Protein AF-A0A2I9ECV7-F1 (afdb_monomer)

pLDDT: mean 93.88, std 6.86, range [45.59, 98.12]

Structure (mmCIF, N/CA/C/O backbone):
data_AF-A0A2I9ECV7-F1
#
_entry.id   AF-A0A2I9ECV7-F1
#
loop_
_atom_site.group_PDB
_atom_site.id
_atom_site.type_symbol
_atom_site.label_atom_id
_atom_site.label_alt_id
_atom_site.label_comp_id
_atom_site.label_asym_id
_atom_site.label_entity_id
_atom_site.label_seq_id
_atom_site.pdbx_PDB_ins_code
_atom_site.Cartn_x
_atom_site.Cartn_y
_atom_site.Cartn_z
_atom_site.occupancy
_atom_site.B_iso_or_equiv
_atom_site.auth_seq_id
_atom_site.auth_comp_id
_atom_site.auth_asym_id
_atom_site.auth_atom_id
_atom_site.pdbx_PDB_model_num
ATOM 1 N N . MET A 1 1 ? 9.051 6.159 -4.496 1.00 93.31 1 MET A N 1
ATOM 2 C CA . MET A 1 1 ? 10.086 5.605 -3.597 1.00 93.31 1 MET A CA 1
ATOM 3 C C . MET A 1 1 ? 10.416 4.191 -4.029 1.00 93.31 1 MET A C 1
ATOM 5 O O . MET A 1 1 ? 9.573 3.572 -4.672 1.00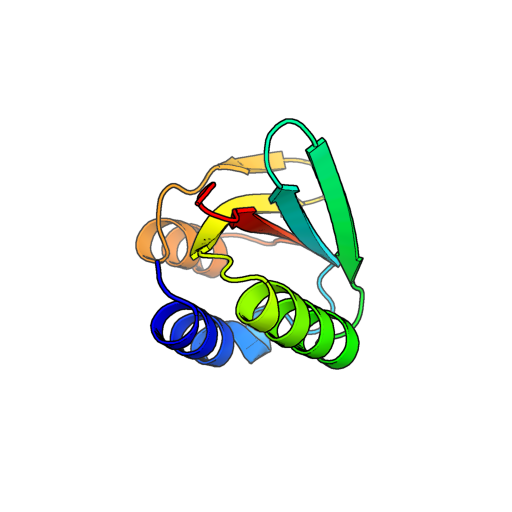 93.31 1 MET A O 1
ATOM 9 N N . ASP A 1 2 ? 11.607 3.700 -3.698 1.00 93.12 2 ASP A N 1
ATOM 10 C CA . ASP A 1 2 ? 11.989 2.315 -3.985 1.00 93.12 2 ASP A CA 1
ATOM 11 C C . ASP A 1 2 ? 11.214 1.300 -3.120 1.00 93.12 2 ASP A C 1
ATOM 13 O O . ASP A 1 2 ? 10.507 1.652 -2.167 1.00 93.12 2 ASP A O 1
ATOM 17 N N . ALA A 1 3 ? 11.334 0.019 -3.475 1.00 91.75 3 ALA A N 1
ATOM 18 C CA . ALA A 1 3 ? 10.637 -1.070 -2.800 1.00 91.75 3 ALA A CA 1
ATOM 19 C C . ALA A 1 3 ? 11.067 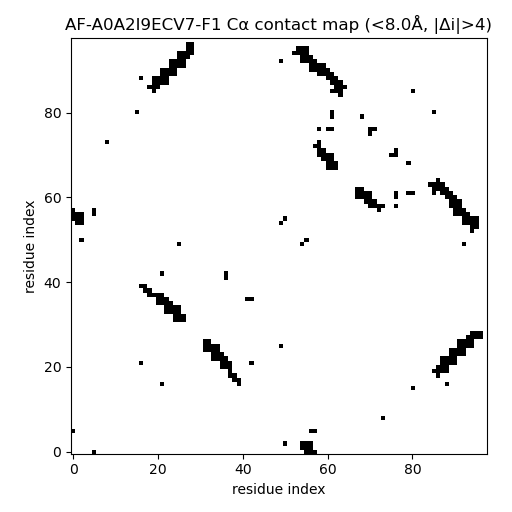-1.246 -1.334 1.00 91.75 3 ALA A C 1
ATOM 21 O O . ALA A 1 3 ? 10.237 -1.552 -0.478 1.00 91.75 3 ALA A O 1
ATOM 22 N N . THR A 1 4 ? 12.351 -1.054 -1.023 1.00 93.81 4 THR A N 1
ATOM 23 C CA . THR A 1 4 ? 12.904 -1.232 0.330 1.00 93.81 4 THR A CA 1
ATOM 24 C C . THR A 1 4 ? 12.341 -0.199 1.301 1.00 93.81 4 THR A C 1
ATOM 26 O O . THR A 1 4 ? 11.871 -0.549 2.389 1.00 93.81 4 THR A O 1
ATOM 29 N N . THR A 1 5 ? 12.320 1.063 0.879 1.00 95.50 5 THR A N 1
ATOM 30 C CA . THR A 1 5 ? 11.740 2.180 1.625 1.00 95.50 5 THR A CA 1
ATOM 31 C C . THR A 1 5 ? 10.251 1.944 1.823 1.00 95.50 5 THR A C 1
ATOM 33 O O . THR A 1 5 ? 9.764 1.971 2.950 1.00 95.50 5 THR A O 1
ATOM 36 N N . PHE A 1 6 ? 9.531 1.601 0.750 1.00 95.19 6 PHE A N 1
ATOM 37 C CA . PHE A 1 6 ?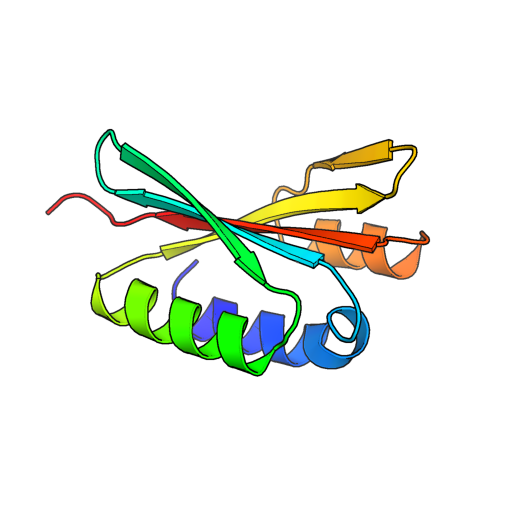 8.097 1.341 0.831 1.00 95.19 6 PHE A CA 1
ATOM 38 C C . PHE A 1 6 ? 7.759 0.209 1.807 1.00 95.19 6 PHE A C 1
ATOM 40 O O . PHE A 1 6 ? 6.911 0.381 2.678 1.00 95.19 6 PHE A O 1
ATOM 47 N N . LYS A 1 7 ? 8.453 -0.934 1.726 1.00 94.50 7 LYS A N 1
ATOM 48 C CA . LYS A 1 7 ? 8.253 -2.066 2.648 1.00 94.50 7 LYS A CA 1
ATOM 49 C C . LYS A 1 7 ? 8.500 -1.677 4.108 1.00 94.50 7 LYS A C 1
ATOM 51 O O . LYS A 1 7 ? 7.788 -2.160 4.988 1.00 94.50 7 LYS A O 1
ATOM 56 N N . THR A 1 8 ? 9.474 -0.804 4.362 1.00 95.88 8 THR A N 1
ATOM 57 C CA . THR A 1 8 ? 9.760 -0.285 5.707 1.00 95.88 8 THR A CA 1
ATOM 58 C C . THR A 1 8 ? 8.602 0.566 6.225 1.00 95.88 8 THR A C 1
ATOM 60 O O . THR A 1 8 ? 8.114 0.318 7.325 1.00 95.88 8 THR A O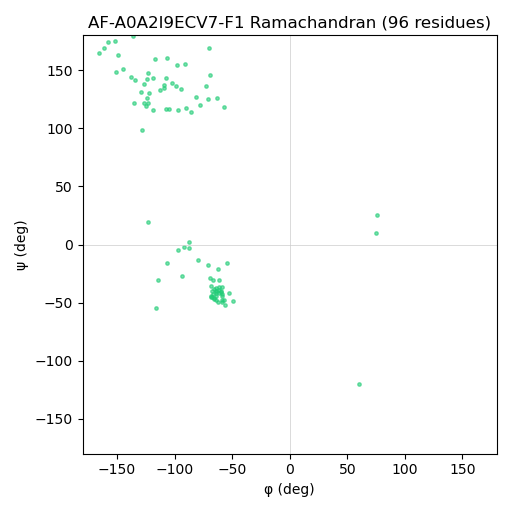 1
ATOM 63 N N . GLU A 1 9 ? 8.084 1.488 5.413 1.00 94.38 9 GLU A N 1
ATOM 64 C CA . GLU A 1 9 ? 6.928 2.309 5.796 1.00 94.38 9 GLU A CA 1
ATOM 65 C C . GLU A 1 9 ? 5.660 1.474 6.001 1.00 94.38 9 GLU A C 1
ATOM 67 O O . GLU A 1 9 ? 4.942 1.641 6.985 1.00 94.38 9 GLU A O 1
ATOM 72 N N . ILE A 1 10 ? 5.407 0.495 5.130 1.00 93.38 10 ILE A N 1
ATOM 73 C CA . ILE A 1 10 ? 4.284 -0.437 5.286 1.00 93.38 10 ILE A CA 1
ATOM 74 C C . ILE A 1 10 ? 4.403 -1.258 6.571 1.00 93.38 10 ILE A C 1
ATOM 76 O O . ILE A 1 10 ? 3.391 -1.522 7.222 1.00 93.38 10 ILE A O 1
ATOM 80 N N . LYS A 1 11 ? 5.618 -1.651 6.970 1.00 94.31 11 LYS A N 1
ATOM 81 C CA . LYS A 1 11 ? 5.840 -2.349 8.241 1.00 94.31 11 LYS A CA 1
ATOM 82 C C . LYS A 1 11 ? 5.422 -1.479 9.429 1.00 94.31 11 LYS A C 1
ATOM 84 O O . LYS A 1 11 ? 4.803 -2.005 10.350 1.00 94.31 11 LYS A O 1
ATOM 89 N N . ASN A 1 12 ? 5.699 -0.176 9.378 1.00 92.88 12 ASN A N 1
ATOM 90 C CA . ASN A 1 12 ? 5.288 0.783 10.408 1.00 92.88 12 ASN A CA 1
ATOM 91 C C . ASN A 1 12 ? 3.767 1.015 10.417 1.00 92.88 12 ASN A C 1
ATOM 93 O O . ASN A 1 12 ? 3.188 1.271 11.466 1.00 92.88 12 ASN A O 1
ATOM 97 N N . LEU A 1 13 ? 3.109 0.873 9.263 1.00 92.56 13 LEU A N 1
ATOM 98 C CA . LEU A 1 13 ? 1.656 0.999 9.114 1.00 92.56 13 LEU A CA 1
ATOM 99 C C . LEU A 1 13 ? 0.879 -0.299 9.366 1.00 92.56 13 LEU A C 1
ATOM 101 O O . LEU A 1 13 ? -0.349 -0.294 9.291 1.00 92.56 13 LEU A O 1
ATOM 105 N N . LYS A 1 14 ? 1.561 -1.418 9.635 1.00 93.81 14 LYS A N 1
ATOM 106 C CA . LYS A 1 14 ? 0.962 -2.760 9.637 1.00 93.81 14 LYS A CA 1
ATOM 107 C C . LYS A 1 14 ? -0.327 -2.836 10.452 1.00 93.81 14 LYS A C 1
ATOM 109 O O . LYS A 1 14 ? -1.316 -3.353 9.942 1.00 93.81 14 LYS A O 1
ATOM 114 N N . ASP A 1 15 ? -0.313 -2.323 11.677 1.00 93.69 15 ASP A N 1
ATOM 115 C CA . ASP A 1 15 ? -1.447 -2.443 12.597 1.00 93.69 15 ASP A CA 1
ATOM 116 C C . ASP A 1 15 ? -2.656 -1.629 12.124 1.00 93.69 15 ASP A C 1
ATOM 118 O O . ASP A 1 15 ? -3.787 -2.097 12.224 1.00 93.69 15 ASP A O 1
ATOM 122 N N . PHE A 1 16 ? -2.426 -0.465 11.508 1.00 93.88 16 PHE A N 1
ATOM 123 C CA . PHE A 1 16 ? -3.487 0.316 10.872 1.00 93.88 16 PHE A CA 1
ATOM 124 C C . PHE A 1 16 ? -4.115 -0.428 9.687 1.00 93.88 16 PHE A C 1
ATOM 126 O O . PHE A 1 16 ? -5.328 -0.375 9.503 1.00 93.88 16 PHE A O 1
ATOM 133 N N . LEU A 1 17 ? -3.297 -1.115 8.883 1.00 94.94 17 LEU A N 1
ATOM 134 C CA . LEU A 1 17 ? -3.738 -1.810 7.671 1.00 94.94 17 LEU A CA 1
ATOM 135 C C . LEU A 1 17 ? -4.569 -3.072 7.961 1.00 94.94 17 LEU A C 1
ATOM 137 O O . LEU A 1 17 ? -5.255 -3.573 7.067 1.00 94.94 17 LEU A O 1
ATOM 141 N N . VAL A 1 18 ? -4.516 -3.613 9.183 1.00 94.75 18 VAL A N 1
ATOM 142 C CA . VAL A 1 18 ? -5.316 -4.784 9.565 1.00 94.75 18 VAL A CA 1
ATOM 143 C C . VAL A 1 18 ? -6.806 -4.445 9.497 1.00 94.75 18 VAL A C 1
ATOM 145 O O . VAL A 1 18 ? -7.283 -3.493 10.108 1.00 94.75 18 VAL A O 1
ATOM 148 N N . GLY A 1 19 ? -7.558 -5.256 8.748 1.00 92.19 19 GLY A N 1
ATOM 149 C CA . GLY A 1 19 ? -9.005 -5.090 8.593 1.00 92.19 19 GLY A CA 1
ATOM 150 C C . GLY A 1 19 ? -9.420 -3.929 7.683 1.00 92.19 19 GLY A C 1
ATOM 151 O O . GLY A 1 19 ? -10.603 -3.602 7.645 1.00 92.19 19 GLY A O 1
ATOM 152 N N . LYS A 1 20 ? -8.479 -3.308 6.959 1.00 95.19 20 LYS A N 1
ATOM 153 C CA . LYS A 1 20 ? -8.761 -2.272 5.955 1.00 95.19 20 LYS A CA 1
ATOM 154 C C . LYS A 1 20 ? -8.792 -2.856 4.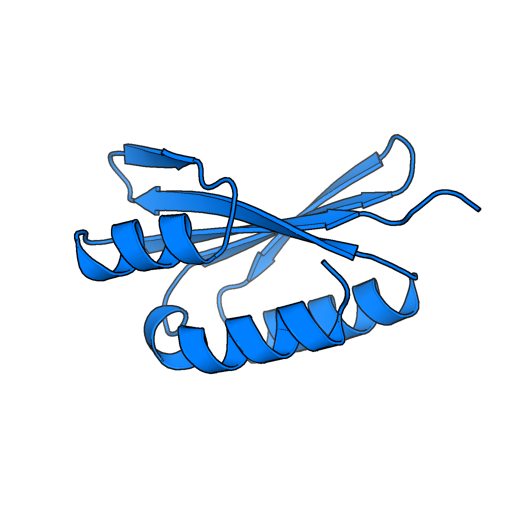551 1.00 95.19 20 LYS A C 1
ATOM 156 O O . LYS A 1 20 ? -8.117 -3.846 4.264 1.00 95.19 20 LYS A O 1
ATOM 161 N N . THR A 1 21 ? -9.517 -2.189 3.663 1.00 97.06 21 THR A N 1
ATOM 162 C CA . THR A 1 21 ? -9.398 -2.423 2.223 1.00 97.06 21 THR A CA 1
ATOM 163 C C . THR A 1 21 ? -8.143 -1.728 1.713 1.00 97.06 21 THR A C 1
ATOM 165 O O . THR A 1 21 ? -7.995 -0.511 1.831 1.00 97.06 21 THR A O 1
ATOM 168 N N . ILE A 1 22 ? -7.224 -2.501 1.147 1.00 98.06 22 ILE A N 1
ATOM 169 C CA . ILE A 1 22 ? -5.971 -1.990 0.598 1.00 98.06 22 ILE A CA 1
ATOM 170 C C . ILE A 1 22 ? -6.061 -2.044 -0.919 1.00 98.06 22 ILE A C 1
ATOM 172 O O . ILE A 1 22 ? -6.113 -3.129 -1.490 1.00 98.06 22 ILE A O 1
ATOM 176 N N . THR A 1 23 ? -6.016 -0.890 -1.570 1.00 98.12 23 THR A N 1
ATOM 177 C CA . THR A 1 23 ? -5.957 -0.798 -3.028 1.00 98.12 23 THR A CA 1
ATOM 178 C C . THR A 1 23 ? -4.535 -0.481 -3.473 1.00 98.12 23 THR A C 1
ATOM 180 O O . THR A 1 23 ? -3.863 0.376 -2.899 1.00 98.12 23 THR A O 1
ATOM 183 N N . VAL A 1 24 ? -4.079 -1.118 -4.548 1.00 98.00 24 VAL A N 1
ATOM 184 C CA . VAL A 1 24 ? -2.867 -0.728 -5.275 1.00 98.00 24 VAL A CA 1
ATOM 185 C C . VAL A 1 24 ? -3.229 -0.473 -6.731 1.00 98.00 24 VAL A C 1
ATOM 187 O O . VAL A 1 24 ? -3.727 -1.365 -7.414 1.00 98.00 24 VAL A O 1
ATOM 190 N N . SER A 1 25 ? -2.966 0.738 -7.222 1.00 97.62 25 SER A N 1
ATOM 191 C CA . SER A 1 25 ? -2.943 0.996 -8.665 1.00 97.62 25 SER A CA 1
ATOM 192 C C . SER A 1 25 ? -1.557 0.668 -9.202 1.00 97.62 25 SER A C 1
ATOM 194 O O . SER A 1 25 ? -0.604 1.363 -8.859 1.00 97.62 25 SER A O 1
ATOM 196 N N . LEU A 1 26 ? -1.447 -0.351 -10.049 1.00 97.19 26 LEU A N 1
ATOM 197 C CA . LEU A 1 26 ? -0.245 -0.631 -10.824 1.00 97.19 26 LEU A CA 1
ATOM 198 C C . LEU A 1 26 ? -0.316 0.107 -12.161 1.00 97.19 26 LEU A C 1
ATOM 200 O O . LEU A 1 26 ? -1.185 -0.177 -12.983 1.00 97.19 26 LEU A O 1
ATOM 204 N N . VAL A 1 27 ? 0.617 1.022 -12.384 1.00 95.56 27 VAL A N 1
ATOM 205 C CA . VAL A 1 27 ? 0.855 1.687 -13.662 1.00 95.56 27 VAL A CA 1
ATOM 206 C C . VAL A 1 27 ? 1.999 0.958 -14.356 1.00 95.56 27 VAL A C 1
ATOM 208 O O . VAL A 1 27 ? 3.120 0.933 -13.851 1.00 95.56 27 VAL A O 1
ATOM 211 N N . ASN A 1 28 ? 1.712 0.348 -15.502 1.00 91.69 28 ASN A N 1
ATOM 212 C CA . ASN A 1 28 ? 2.703 -0.323 -16.334 1.00 91.69 28 AS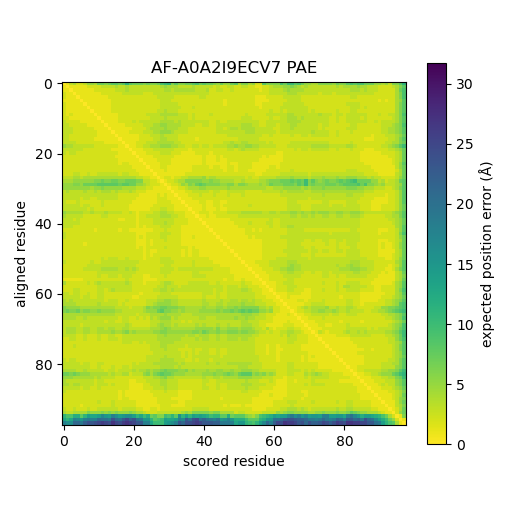N A CA 1
ATOM 213 C C . ASN A 1 28 ? 2.603 0.192 -17.772 1.00 91.69 28 ASN A C 1
ATOM 215 O O . ASN A 1 28 ? 1.722 -0.204 -18.543 1.00 91.69 28 ASN A O 1
ATOM 219 N N . GLY A 1 29 ? 3.480 1.135 -18.113 1.00 87.50 29 GLY A N 1
ATOM 220 C CA . GLY A 1 29 ? 3.368 1.906 -19.345 1.00 87.50 29 GLY A CA 1
ATOM 221 C C . GLY A 1 29 ? 2.058 2.697 -19.388 1.00 87.50 29 GLY A C 1
ATOM 222 O O . GLY A 1 29 ? 1.817 3.537 -18.529 1.00 87.50 29 GLY A O 1
ATOM 223 N N . ASN A 1 30 ? 1.214 2.429 -20.388 1.00 88.25 30 ASN A N 1
ATOM 224 C CA . ASN A 1 30 ? -0.082 3.106 -20.542 1.00 88.25 30 ASN A CA 1
ATOM 225 C C . ASN A 1 30 ? -1.234 2.354 -19.850 1.00 88.25 30 ASN A C 1
ATOM 227 O O . ASN A 1 30 ? -2.372 2.816 -19.880 1.00 88.25 30 ASN A O 1
ATOM 231 N N . ASN A 1 31 ? -0.953 1.196 -19.247 1.00 92.00 31 ASN A N 1
ATOM 232 C CA . ASN A 1 31 ? -1.960 0.381 -18.583 1.00 92.00 31 ASN A CA 1
ATOM 233 C C . ASN A 1 31 ? -2.002 0.712 -17.093 1.00 92.00 31 ASN A C 1
ATOM 235 O O . ASN A 1 31 ? -0.963 0.763 -16.435 1.00 92.00 31 ASN A O 1
ATOM 239 N N . ILE A 1 32 ? -3.211 0.898 -16.563 1.00 95.38 32 ILE A N 1
ATOM 240 C CA . ILE A 1 32 ? -3.451 1.061 -15.130 1.00 95.38 32 ILE A CA 1
ATOM 241 C C . ILE A 1 32 ? -4.361 -0.073 -14.674 1.00 95.38 32 ILE A C 1
ATOM 243 O O . ILE A 1 32 ? -5.522 -0.137 -15.074 1.00 95.38 32 ILE A O 1
ATOM 247 N N . THR A 1 33 ? -3.845 -0.933 -13.804 1.00 97.06 33 THR A N 1
ATOM 248 C CA . THR A 1 33 ? -4.600 -2.041 -13.211 1.00 97.06 33 THR A CA 1
ATOM 249 C C . THR A 1 33 ? -4.775 -1.791 -11.722 1.00 97.06 33 THR A C 1
ATOM 251 O O . THR A 1 33 ? -3.816 -1.452 -11.032 1.00 97.06 33 THR A O 1
ATOM 254 N N . LYS A 1 34 ? -5.996 -1.955 -11.209 1.00 97.75 34 LYS A N 1
ATOM 255 C CA . LYS A 1 34 ? -6.283 -1.847 -9.774 1.00 97.75 34 LYS A CA 1
ATOM 256 C C . LYS A 1 34 ? -6.356 -3.230 -9.144 1.00 97.75 34 LYS A C 1
ATOM 258 O O . LYS A 1 34 ? -6.983 -4.127 -9.702 1.00 97.75 34 LYS A O 1
ATOM 263 N N . TYR A 1 35 ? -5.739 -3.365 -7.979 1.00 97.81 35 TYR A N 1
ATOM 264 C CA . TYR A 1 35 ? -5.779 -4.568 -7.161 1.00 97.81 35 TYR A CA 1
ATOM 265 C C . TYR A 1 35 ? -6.291 -4.214 -5.775 1.00 97.81 35 TYR A C 1
ATOM 267 O O . TYR A 1 35 ? -5.709 -3.349 -5.122 1.00 97.81 35 TYR A O 1
ATOM 275 N N . ASP A 1 36 ? -7.331 -4.909 -5.327 1.00 97.69 36 ASP A N 1
ATOM 276 C CA . ASP A 1 36 ? -7.902 -4.737 -3.997 1.00 97.69 36 ASP A CA 1
ATOM 277 C C . ASP A 1 36 ? -7.585 -5.951 -3.124 1.00 97.69 36 ASP A C 1
ATOM 279 O O . ASP A 1 36 ? -7.708 -7.105 -3.542 1.00 97.69 36 ASP A O 1
ATOM 283 N N . PHE A 1 37 ? -7.170 -5.685 -1.891 1.00 97.50 37 PHE A N 1
ATOM 284 C CA . PHE A 1 37 ? -6.772 -6.698 -0.929 1.00 97.50 37 PHE A CA 1
ATOM 285 C C . PHE A 1 37 ? -7.507 -6.487 0.391 1.00 97.50 37 PHE A C 1
ATOM 287 O O . PHE A 1 37 ? -7.494 -5.399 0.961 1.00 97.50 37 PHE A O 1
ATOM 294 N N . SER A 1 38 ? -8.078 -7.570 0.913 1.00 91.81 38 SER A N 1
ATOM 295 C CA . SER A 1 38 ? -8.646 -7.643 2.265 1.00 91.81 38 SER A CA 1
ATOM 296 C C . SER A 1 38 ? -7.677 -8.250 3.287 1.00 91.81 38 SER A C 1
ATOM 298 O O . SER A 1 38 ? -7.986 -8.332 4.473 1.00 91.81 38 SER A O 1
ATOM 300 N N . THR A 1 39 ? -6.500 -8.714 2.843 1.00 94.31 39 THR A N 1
ATOM 301 C CA . THR A 1 39 ? -5.499 -9.344 3.715 1.00 94.31 39 THR A CA 1
ATOM 302 C C . THR A 1 39 ? -4.094 -8.819 3.448 1.00 94.31 39 THR A C 1
ATOM 304 O O . THR A 1 39 ? -3.671 -8.668 2.298 1.00 94.31 39 THR A O 1
ATOM 307 N N . LEU A 1 40 ? -3.317 -8.656 4.524 1.00 94.69 40 LEU A N 1
ATOM 308 C CA . LEU A 1 40 ? -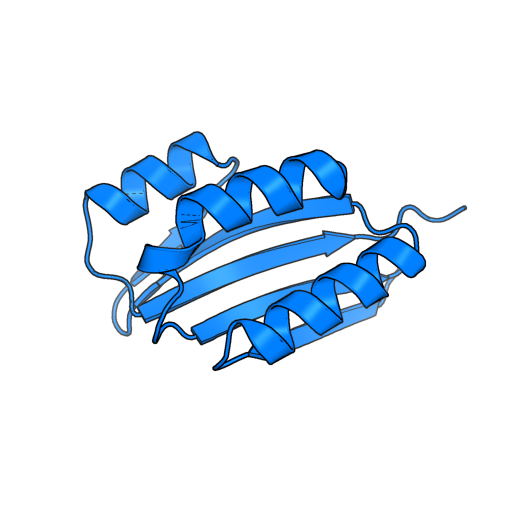1.904 -8.270 4.444 1.00 94.69 40 LEU A CA 1
ATOM 309 C C . LEU A 1 40 ? -1.054 -9.291 3.678 1.00 94.69 40 LEU A C 1
ATOM 311 O O . LEU A 1 40 ? -0.079 -8.920 3.032 1.00 94.69 40 LEU A O 1
ATOM 315 N N . LYS A 1 41 ? -1.424 -10.578 3.720 1.00 94.69 41 LYS A N 1
ATOM 316 C CA . LYS A 1 41 ? -0.717 -11.642 2.992 1.00 94.69 41 LYS A CA 1
ATOM 317 C C . LYS A 1 41 ? -0.874 -11.490 1.478 1.00 94.69 41 LYS A C 1
ATOM 319 O O . LYS A 1 41 ? 0.111 -11.635 0.758 1.00 94.69 41 LYS A O 1
ATOM 324 N N . GLY A 1 42 ? -2.092 -11.217 0.999 1.00 95.56 42 GLY A N 1
ATOM 325 C CA . GLY A 1 42 ? -2.352 -10.967 -0.422 1.00 95.56 42 GLY A CA 1
ATOM 326 C C . GLY A 1 42 ? -1.642 -9.705 -0.901 1.00 95.56 42 GLY A C 1
ATOM 327 O O . GLY A 1 42 ? -0.905 -9.750 -1.884 1.00 95.56 42 GLY A O 1
ATOM 328 N N . PHE A 1 43 ? -1.774 -8.627 -0.127 1.00 96.81 43 PHE A N 1
ATOM 329 C CA . PHE A 1 43 ? -1.088 -7.366 -0.383 1.00 96.81 43 PHE A CA 1
ATOM 330 C C . PHE A 1 43 ? 0.438 -7.539 -0.457 1.00 96.81 43 PHE A C 1
ATOM 332 O O . PHE A 1 43 ? 1.049 -7.181 -1.459 1.00 96.81 43 PHE A O 1
ATOM 339 N N . GLY A 1 44 ? 1.061 -8.171 0.543 1.00 95.81 44 GLY A N 1
ATOM 340 C CA . GLY A 1 44 ? 2.511 -8.382 0.574 1.00 95.81 44 GLY A CA 1
ATOM 341 C C . GLY A 1 44 ? 3.036 -9.199 -0.612 1.00 95.81 44 GLY A C 1
ATOM 342 O O . GLY A 1 44 ? 4.062 -8.847 -1.188 1.00 95.81 44 GLY A O 1
ATOM 343 N N . LYS A 1 45 ? 2.312 -10.247 -1.035 1.00 96.62 45 LYS A N 1
ATOM 344 C CA . LYS A 1 45 ? 2.662 -11.014 -2.245 1.00 96.62 45 LYS A CA 1
ATOM 345 C C . LYS A 1 45 ? 2.637 -10.148 -3.505 1.00 96.62 45 LYS A C 1
ATOM 347 O O . LYS A 1 45 ? 3.526 -10.280 -4.340 1.00 96.62 45 LYS A O 1
ATOM 352 N N . ALA A 1 46 ? 1.643 -9.270 -3.634 1.00 96.38 46 ALA A N 1
ATOM 353 C CA . ALA A 1 46 ? 1.542 -8.369 -4.774 1.00 96.38 46 ALA A CA 1
ATOM 354 C C . ALA A 1 46 ? 2.685 -7.346 -4.793 1.00 96.38 46 ALA A C 1
ATOM 356 O O . ALA A 1 46 ? 3.294 -7.149 -5.836 1.00 96.38 46 ALA A O 1
ATOM 357 N N . ILE A 1 47 ? 3.044 -6.770 -3.640 1.00 96.31 47 ILE A N 1
ATOM 358 C CA . ILE A 1 47 ? 4.183 -5.843 -3.541 1.00 96.31 47 ILE A CA 1
ATOM 359 C C . ILE A 1 47 ? 5.493 -6.503 -3.986 1.00 96.31 47 ILE A C 1
ATOM 361 O O . ILE A 1 47 ? 6.233 -5.895 -4.753 1.00 96.31 47 ILE A O 1
ATOM 365 N N . LEU A 1 48 ? 5.750 -7.754 -3.586 1.00 96.12 48 LEU A N 1
ATOM 366 C CA . LEU A 1 48 ? 6.928 -8.505 -4.046 1.00 96.12 48 LEU A CA 1
ATOM 367 C C . LEU A 1 48 ? 6.902 -8.766 -5.559 1.00 96.12 48 LEU A C 1
ATOM 369 O O . LEU A 1 48 ? 7.931 -8.663 -6.222 1.00 96.12 48 LEU A O 1
ATOM 373 N N . ALA A 1 49 ? 5.731 -9.085 -6.119 1.00 95.81 49 ALA A N 1
ATOM 374 C CA . ALA A 1 49 ? 5.585 -9.265 -7.560 1.00 95.81 49 ALA A CA 1
ATOM 375 C C 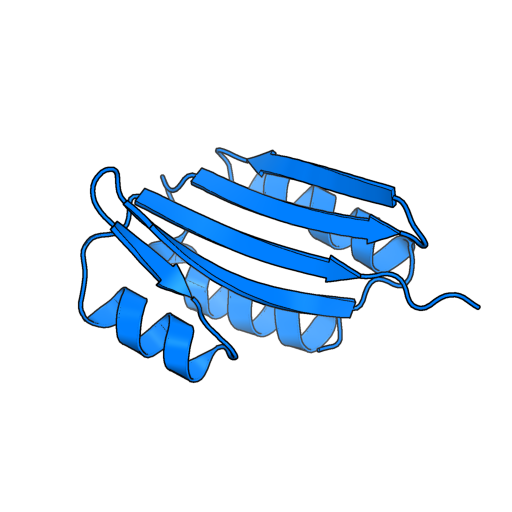. ALA A 1 49 ? 5.849 -7.955 -8.318 1.00 95.81 49 ALA A C 1
ATOM 377 O O . ALA A 1 49 ? 6.589 -7.955 -9.297 1.00 95.81 49 ALA A O 1
ATOM 378 N N . PHE A 1 50 ? 5.303 -6.833 -7.843 1.00 95.56 50 PHE A N 1
ATOM 379 C CA . PHE A 1 50 ? 5.509 -5.518 -8.452 1.00 95.56 50 PHE A CA 1
ATOM 380 C C . PHE A 1 50 ? 6.969 -5.060 -8.341 1.00 95.56 50 PHE A C 1
ATOM 382 O O . PHE A 1 50 ? 7.513 -4.524 -9.301 1.00 95.56 50 PHE A O 1
ATOM 389 N N . GLU A 1 51 ? 7.635 -5.329 -7.216 1.00 94.56 51 GLU A N 1
ATOM 390 C CA . GLU A 1 51 ? 9.080 -5.123 -7.060 1.00 94.56 51 GLU A CA 1
ATOM 391 C C . GLU A 1 51 ? 9.874 -5.930 -8.098 1.00 94.56 51 GLU A C 1
ATOM 393 O O . GLU A 1 51 ? 10.748 -5.375 -8.758 1.00 94.56 51 GLU A O 1
ATOM 398 N N . GLY A 1 52 ? 9.520 -7.202 -8.321 1.00 93.75 52 GLY A N 1
ATOM 399 C CA . GLY A 1 52 ? 10.121 -8.034 -9.370 1.00 93.75 52 GLY A CA 1
ATOM 400 C C . GLY A 1 52 ? 9.900 -7.506 -10.795 1.00 93.75 52 GLY A C 1
ATOM 401 O O . GLY A 1 52 ? 10.677 -7.821 -11.692 1.00 93.75 52 GLY A O 1
ATOM 402 N N . MET A 1 53 ? 8.882 -6.665 -11.002 1.00 92.81 53 MET A N 1
ATOM 403 C CA . MET A 1 53 ? 8.633 -5.948 -12.259 1.00 92.81 53 MET A CA 1
ATOM 404 C C . MET A 1 53 ? 9.383 -4.606 -12.352 1.00 92.81 53 MET A C 1
ATOM 406 O O . MET A 1 53 ? 9.193 -3.872 -13.319 1.00 92.81 53 MET A O 1
ATOM 410 N N . GLY A 1 54 ? 10.197 -4.249 -11.354 1.00 92.00 54 GLY A N 1
ATOM 411 C CA . GLY A 1 54 ? 10.894 -2.962 -11.292 1.00 92.00 54 GLY A CA 1
ATOM 412 C C . GLY A 1 54 ? 9.990 -1.790 -10.901 1.00 92.00 54 GLY A C 1
ATOM 413 O O . GLY A 1 54 ? 10.255 -0.649 -11.285 1.00 92.00 54 GLY A O 1
ATOM 414 N N . ALA A 1 55 ? 8.895 -2.046 -10.177 1.00 94.75 55 ALA A N 1
ATOM 415 C CA . ALA A 1 55 ? 7.998 -0.983 -9.749 1.00 94.75 55 ALA A CA 1
ATOM 416 C C . ALA A 1 55 ? 8.608 -0.127 -8.630 1.00 94.75 55 ALA A C 1
ATOM 418 O O . ALA A 1 55 ? 9.133 -0.628 -7.636 1.00 94.75 55 ALA A O 1
ATOM 419 N N . ASN A 1 56 ? 8.439 1.184 -8.763 1.00 95.19 56 ASN A N 1
ATOM 420 C CA . ASN A 1 56 ? 8.522 2.130 -7.662 1.00 95.19 56 ASN A CA 1
ATOM 421 C C . ASN A 1 56 ? 7.146 2.332 -7.037 1.00 95.19 56 ASN A C 1
ATOM 423 O O . ASN A 1 56 ? 6.120 2.185 -7.696 1.00 95.19 56 ASN A O 1
ATOM 427 N N . PHE A 1 57 ? 7.124 2.731 -5.772 1.00 95.94 57 PHE A N 1
ATOM 428 C CA . PHE A 1 57 ? 5.895 2.833 -4.997 1.00 95.94 57 PHE A CA 1
ATOM 429 C C . PHE A 1 57 ? 5.598 4.261 -4.549 1.00 95.94 57 PHE A C 1
ATOM 431 O O . PHE A 1 57 ? 6.480 5.126 -4.487 1.00 95.94 57 PHE A O 1
ATOM 438 N N . GLY A 1 58 ? 4.335 4.507 -4.224 1.00 94.75 58 GLY A N 1
ATOM 439 C CA . GLY A 1 58 ? 3.851 5.782 -3.719 1.00 94.75 58 GLY A CA 1
ATOM 440 C C . GLY A 1 58 ? 2.545 5.641 -2.948 1.00 94.75 58 GLY A C 1
ATOM 441 O O . GLY A 1 58 ? 1.931 4.574 -2.898 1.00 94.75 58 GLY A O 1
ATOM 442 N N . PHE A 1 59 ? 2.117 6.750 -2.363 1.00 94.56 59 PHE A N 1
ATOM 443 C CA . PHE A 1 59 ? 0.852 6.881 -1.649 1.00 94.56 59 PHE A CA 1
ATOM 444 C C . PHE A 1 59 ? -0.097 7.726 -2.497 1.00 94.56 59 PHE A C 1
ATOM 446 O O . PHE A 1 59 ? 0.362 8.628 -3.196 1.00 94.56 59 PHE A O 1
ATOM 453 N N . ILE A 1 60 ? -1.391 7.403 -2.492 1.00 95.56 60 ILE A N 1
ATOM 454 C CA . ILE A 1 60 ? -2.389 8.150 -3.269 1.00 95.56 60 ILE A CA 1
ATOM 455 C C . ILE A 1 60 ? -3.398 8.813 -2.345 1.00 95.56 60 ILE A C 1
ATOM 457 O O . ILE A 1 60 ? -3.659 10.010 -2.476 1.00 95.56 60 ILE A O 1
ATOM 461 N N . LYS A 1 61 ? -4.037 8.027 -1.474 1.00 96.81 61 LYS A N 1
ATOM 462 C CA . LYS A 1 61 ? -5.118 8.503 -0.607 1.00 96.81 61 LYS A CA 1
ATOM 463 C C . LYS A 1 61 ? -5.438 7.531 0.524 1.00 96.81 61 LYS A C 1
ATOM 465 O O . LYS A 1 61 ? -5.093 6.352 0.465 1.00 96.81 61 LYS A O 1
ATOM 470 N N . VAL A 1 62 ? -6.165 8.039 1.510 1.00 97.44 62 VAL A N 1
ATOM 471 C CA . VAL A 1 62 ? -6.872 7.278 2.544 1.00 97.44 62 VAL A CA 1
ATOM 472 C C . VAL A 1 62 ? -8.356 7.658 2.502 1.00 97.44 62 VAL A C 1
ATOM 474 O O . VAL A 1 62 ? -8.686 8.784 2.120 1.00 97.44 62 VAL A O 1
ATOM 477 N N . GLY A 1 63 ? -9.255 6.731 2.823 1.00 97.06 63 GLY A N 1
ATOM 478 C CA . GLY A 1 63 ? -10.690 6.943 2.651 1.00 97.06 63 GLY A CA 1
ATOM 479 C C . GLY A 1 63 ? -11.564 6.218 3.664 1.00 97.06 63 GLY A C 1
ATOM 480 O O . GLY A 1 63 ? -11.120 5.325 4.393 1.00 97.06 63 GLY A O 1
ATOM 481 N N . ASN A 1 64 ? -12.808 6.683 3.738 1.00 96.06 64 ASN A N 1
ATOM 482 C CA . ASN A 1 64 ? -13.928 5.977 4.332 1.00 96.06 64 ASN A CA 1
ATOM 483 C C . ASN A 1 64 ? -15.187 6.093 3.461 1.00 96.06 64 ASN A C 1
ATOM 485 O O . ASN A 1 64 ? -15.174 6.768 2.430 1.00 96.06 64 ASN A O 1
ATOM 489 N N . SER A 1 65 ? -16.285 5.478 3.897 1.00 93.19 65 SER A N 1
ATOM 490 C CA . SER A 1 65 ? -17.589 5.523 3.219 1.00 93.19 65 SER A CA 1
ATOM 491 C C . SER A 1 65 ? -18.151 6.925 2.924 1.00 93.19 65 SER A C 1
ATOM 493 O O . SER A 1 65 ? -19.073 7.042 2.119 1.00 93.19 65 SER A O 1
ATOM 495 N N . LEU A 1 66 ? -17.626 7.983 3.550 1.00 94.62 66 LEU A N 1
ATOM 496 C CA . LEU A 1 66 ? -18.118 9.357 3.426 1.00 94.62 66 LEU A CA 1
ATOM 497 C C . LEU A 1 66 ? -17.113 10.304 2.754 1.00 94.62 66 LEU A C 1
ATOM 499 O O . LEU A 1 66 ? -17.523 11.285 2.135 1.00 94.62 66 LEU A O 1
ATOM 503 N N . ILE A 1 67 ? -15.806 10.068 2.909 1.00 96.38 67 ILE A N 1
ATOM 504 C CA . ILE A 1 67 ? -14.767 11.004 2.466 1.00 96.38 67 ILE A CA 1
ATOM 505 C C . ILE A 1 67 ? -13.461 10.310 2.076 1.00 96.38 67 ILE A C 1
ATOM 507 O O . ILE A 1 67 ? -13.038 9.331 2.683 1.00 96.38 67 ILE A O 1
ATOM 511 N N . GLU A 1 68 ? -12.763 10.903 1.106 1.00 96.75 68 GLU A N 1
ATOM 512 C CA . GLU A 1 68 ? -11.397 10.546 0.724 1.00 96.75 68 GLU A CA 1
ATOM 513 C C . GLU A 1 68 ? -10.437 11.730 0.914 1.00 96.75 68 GLU A C 1
ATOM 515 O O . GLU A 1 68 ? -10.779 12.886 0.645 1.00 96.75 68 GLU A O 1
ATOM 520 N N . LYS A 1 69 ? -9.204 11.443 1.343 1.00 97.19 69 LYS A N 1
ATOM 521 C CA . LYS A 1 69 ? -8.112 12.414 1.482 1.00 97.19 69 LYS A CA 1
ATOM 522 C C . LYS A 1 69 ? -6.900 11.955 0.688 1.00 97.19 69 LYS A C 1
ATOM 524 O O . LYS A 1 69 ? -6.350 10.889 0.951 1.00 97.19 69 LYS A O 1
ATOM 529 N N . ARG A 1 70 ? -6.488 12.763 -0.293 1.00 96.56 70 ARG A N 1
ATOM 530 C CA . ARG A 1 70 ? -5.273 12.513 -1.080 1.00 96.56 70 ARG A CA 1
ATOM 531 C C . ARG A 1 70 ? -4.037 12.711 -0.219 1.00 96.56 70 ARG A C 1
ATOM 533 O O . ARG A 1 70 ? -4.030 13.596 0.626 1.00 96.56 70 ARG A O 1
ATOM 540 N N . THR A 1 71 ? -3.006 11.921 -0.471 1.00 94.38 71 THR A N 1
ATOM 541 C CA . THR A 1 71 ? -1.715 12.010 0.206 1.00 94.38 71 THR A CA 1
ATOM 542 C C . THR A 1 71 ? -0.614 12.130 -0.831 1.00 94.38 71 THR A C 1
ATOM 544 O O . THR A 1 71 ? -0.640 11.457 -1.860 1.00 94.38 71 THR A O 1
ATOM 547 N N . LYS A 1 72 ? 0.358 13.004 -0.578 1.00 89.19 72 LYS A N 1
ATOM 548 C CA . LYS A 1 72 ? 1.550 13.150 -1.427 1.00 89.19 72 LYS A CA 1
ATOM 549 C C . LYS A 1 72 ? 2.729 12.310 -0.937 1.00 89.19 72 LYS A C 1
ATOM 551 O O . LYS A 1 72 ? 3.595 11.938 -1.722 1.00 89.19 72 LYS A O 1
ATOM 556 N N . ASP A 1 73 ? 2.773 12.032 0.364 1.00 91.50 73 ASP A N 1
ATOM 557 C CA . ASP A 1 73 ? 3.869 11.343 1.035 1.00 91.50 73 ASP A CA 1
ATOM 558 C C . ASP A 1 73 ? 3.384 10.582 2.283 1.00 91.50 73 ASP A C 1
ATOM 560 O O . ASP A 1 73 ? 2.213 10.643 2.675 1.00 91.50 73 ASP A O 1
ATOM 564 N N . ILE A 1 74 ? 4.304 9.839 2.906 1.00 93.12 74 ILE A N 1
ATOM 565 C CA . ILE A 1 74 ? 4.026 9.062 4.117 1.00 93.12 74 ILE A CA 1
ATOM 566 C C . ILE A 1 74 ? 3.704 9.947 5.327 1.00 93.12 74 ILE A C 1
ATOM 568 O O . ILE A 1 74 ? 2.924 9.551 6.188 1.00 93.12 74 ILE A O 1
ATOM 572 N N . LYS A 1 75 ? 4.264 11.160 5.405 1.00 94.25 75 LYS A N 1
ATOM 573 C CA . LYS A 1 75 ? 4.045 12.069 6.536 1.00 94.25 75 LYS A CA 1
ATOM 574 C C . LYS A 1 75 ? 2.601 12.563 6.549 1.00 94.25 75 LYS A C 1
ATOM 576 O O . LYS A 1 75 ? 1.965 12.572 7.600 1.00 94.25 75 LYS A O 1
ATOM 581 N N . GLU A 1 76 ? 2.078 12.940 5.389 1.00 95.50 76 GLU A N 1
ATOM 582 C CA . GLU A 1 76 ? 0.684 13.339 5.215 1.00 95.50 76 GLU A CA 1
ATOM 583 C C . GLU A 1 76 ? -0.271 12.157 5.418 1.00 95.50 76 GLU A C 1
ATOM 585 O O . GLU A 1 76 ? -1.287 12.299 6.098 1.00 95.50 76 GLU A O 1
ATOM 590 N N . LEU A 1 77 ? 0.089 10.966 4.926 1.00 95.44 77 LEU A N 1
ATOM 591 C CA . LEU A 1 77 ? -0.675 9.750 5.209 1.00 95.44 77 LEU A CA 1
ATOM 592 C C . LEU A 1 77 ? -0.761 9.471 6.717 1.00 95.44 77 LEU A C 1
ATOM 594 O O . LEU A 1 77 ? -1.860 9.289 7.235 1.00 95.44 77 LEU A O 1
ATOM 598 N N . ASN A 1 78 ? 0.366 9.509 7.430 1.00 95.19 78 ASN A N 1
ATOM 599 C CA . ASN A 1 78 ? 0.408 9.331 8.883 1.00 95.19 78 ASN A CA 1
ATOM 600 C C . ASN A 1 78 ? -0.416 10.394 9.614 1.00 95.19 78 ASN A C 1
ATOM 602 O O . ASN A 1 78 ? -1.126 10.074 10.565 1.00 95.19 78 ASN A O 1
ATOM 606 N N . HIS A 1 79 ? -0.362 11.652 9.165 1.00 96.25 79 HIS A N 1
ATOM 607 C CA . HIS A 1 79 ? -1.196 12.708 9.727 1.00 96.25 79 HIS A CA 1
ATOM 608 C C . HIS A 1 79 ? -2.684 12.353 9.631 1.00 96.25 79 HIS A C 1
ATOM 610 O O . HIS A 1 79 ? -3.380 12.439 10.639 1.00 96.25 79 HIS A O 1
ATOM 616 N N . TYR A 1 80 ? -3.174 11.905 8.473 1.00 96.00 80 TYR A N 1
ATOM 617 C CA . TYR A 1 80 ? -4.580 11.521 8.353 1.00 96.00 80 TYR A CA 1
ATOM 618 C C . TYR A 1 80 ? -4.919 10.271 9.153 1.00 96.00 80 TYR A C 1
ATOM 620 O O . TYR A 1 80 ? -5.914 10.291 9.874 1.00 96.00 80 TYR A O 1
ATOM 628 N N . ILE A 1 81 ? -4.095 9.222 9.079 1.00 94.00 81 ILE A N 1
ATOM 629 C CA . ILE A 1 81 ? -4.301 7.976 9.832 1.00 94.00 81 ILE A CA 1
ATOM 630 C C . ILE A 1 81 ? -4.474 8.261 11.327 1.00 94.00 81 ILE A C 1
ATOM 632 O O . ILE A 1 81 ? -5.376 7.715 11.952 1.00 94.00 81 ILE A O 1
ATOM 636 N N . ASN A 1 82 ? -3.669 9.171 11.877 1.00 94.38 82 ASN A N 1
ATOM 637 C CA . ASN A 1 82 ? -3.699 9.511 13.298 1.00 94.38 82 ASN A CA 1
ATOM 638 C C . ASN A 1 82 ? -4.837 10.468 13.696 1.00 94.38 82 ASN A C 1
ATOM 640 O O . ASN A 1 82 ? -5.082 10.641 14.885 1.00 94.38 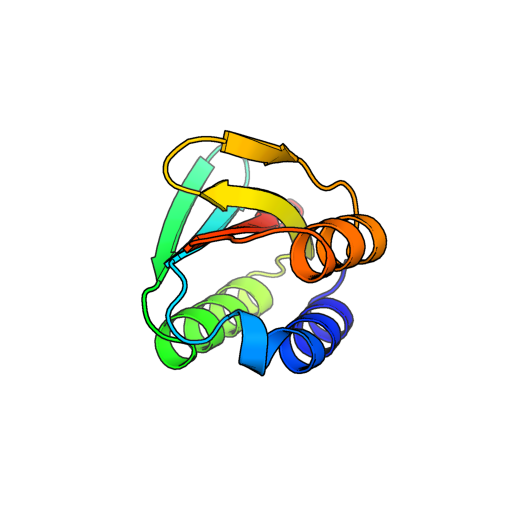82 ASN A O 1
ATOM 644 N N . ASN A 1 83 ? -5.516 11.106 12.737 1.00 94.38 83 ASN A N 1
ATOM 645 C CA . ASN A 1 83 ? -6.536 12.132 12.995 1.00 94.38 83 ASN A CA 1
ATOM 646 C C . ASN A 1 83 ? -7.903 11.795 12.376 1.00 94.38 83 ASN A C 1
ATOM 648 O O . ASN A 1 83 ? -8.733 12.684 12.182 1.00 94.38 83 ASN A O 1
ATOM 652 N N . GLY A 1 84 ? -8.160 10.531 12.035 1.00 91.94 84 GLY A N 1
ATOM 653 C CA . GLY A 1 84 ? -9.421 10.141 11.415 1.00 91.94 84 GLY A CA 1
ATOM 654 C C . GLY A 1 84 ? -9.729 8.655 11.507 1.00 91.94 84 GLY A C 1
ATOM 655 O O . GLY A 1 84 ? -8.885 7.837 11.867 1.00 91.94 84 GLY A O 1
ATOM 656 N N . VAL A 1 85 ? -10.969 8.312 11.159 1.00 94.19 85 VAL A N 1
ATOM 657 C CA . VAL A 1 85 ? -11.433 6.926 11.059 1.00 94.19 85 VAL A CA 1
ATOM 658 C C . VAL A 1 85 ? -11.535 6.564 9.587 1.00 94.19 85 VAL A C 1
ATOM 660 O O . VAL A 1 85 ? -12.333 7.139 8.847 1.00 94.19 85 VAL A O 1
ATOM 663 N N . TRP A 1 86 ? -10.721 5.600 9.178 1.00 96.31 86 TRP A N 1
ATOM 664 C CA . TRP A 1 86 ? -10.557 5.208 7.783 1.00 96.31 86 TRP A CA 1
ATOM 665 C C . TRP A 1 86 ? -10.851 3.725 7.613 1.00 96.31 86 TRP A C 1
ATOM 667 O O . TRP A 1 86 ? -10.494 2.928 8.483 1.00 96.31 86 TRP A O 1
ATOM 677 N N . ASP A 1 87 ? -11.485 3.344 6.511 1.00 96.88 87 ASP A N 1
ATOM 678 C CA . ASP A 1 87 ? -11.747 1.943 6.154 1.00 96.88 87 ASP A CA 1
ATOM 679 C C . ASP A 1 87 ? -10.848 1.452 5.009 1.00 96.88 87 ASP A C 1
ATOM 681 O O . ASP A 1 87 ? -10.683 0.242 4.834 1.00 96.88 87 ASP A O 1
ATOM 685 N N . SER A 1 88 ? -10.218 2.374 4.276 1.00 96.62 88 SER A N 1
ATOM 686 C CA . SER A 1 88 ? -9.484 2.067 3.056 1.00 96.62 88 SER A CA 1
ATOM 687 C C . SER A 1 88 ? -8.238 2.926 2.864 1.00 96.62 88 SER A C 1
ATOM 689 O O . SER A 1 88 ? -8.149 4.074 3.307 1.00 96.62 88 SER A O 1
ATOM 691 N N . VAL A 1 89 ? -7.251 2.356 2.174 1.00 97.12 89 VAL A N 1
ATOM 692 C CA . VAL A 1 89 ? -6.013 3.035 1.779 1.00 97.12 89 VAL A CA 1
ATOM 693 C C . VAL A 1 89 ? -5.646 2.664 0.349 1.00 97.12 89 VAL A C 1
ATOM 695 O O . VAL A 1 89 ? -5.851 1.531 -0.083 1.00 97.12 89 VAL A O 1
ATOM 698 N N . HIS A 1 90 ? -5.085 3.619 -0.389 1.00 97.69 90 HIS A N 1
ATOM 699 C CA . HIS A 1 90 ? -4.714 3.442 -1.786 1.00 97.69 90 HIS A CA 1
ATOM 700 C C . HIS A 1 90 ? -3.247 3.805 -2.015 1.00 97.69 90 HIS A C 1
ATOM 702 O O . HIS A 1 90 ? -2.816 4.937 -1.775 1.00 97.69 90 HIS A O 1
ATOM 708 N N . PHE A 1 91 ? -2.497 2.835 -2.528 1.00 97.25 91 PHE A N 1
ATOM 709 C CA . PHE A 1 91 ? -1.103 2.962 -2.930 1.00 97.25 91 PHE A CA 1
ATOM 710 C C . PHE A 1 91 ? -0.944 2.980 -4.455 1.00 97.25 91 PHE A C 1
ATOM 712 O O . PHE A 1 91 ? -1.800 2.517 -5.214 1.00 97.25 91 PHE A O 1
ATOM 719 N N . LEU A 1 92 ? 0.200 3.490 -4.895 1.00 96.56 92 LEU A N 1
ATOM 720 C CA . LEU A 1 92 ? 0.659 3.467 -6.276 1.00 96.56 92 LEU A CA 1
ATOM 721 C C . LEU A 1 92 ? 1.827 2.488 -6.395 1.00 96.56 92 LEU A C 1
ATOM 723 O O . LEU A 1 92 ? 2.733 2.516 -5.565 1.00 96.56 92 LEU A O 1
ATOM 727 N N . ALA A 1 93 ? 1.837 1.689 -7.454 1.00 97.12 93 ALA A N 1
ATOM 728 C CA . ALA A 1 93 ? 3.013 1.002 -7.966 1.00 97.12 93 ALA A CA 1
ATOM 729 C C . ALA A 1 93 ? 3.198 1.434 -9.427 1.00 97.12 93 ALA A C 1
ATOM 731 O O . ALA A 1 93 ? 2.237 1.429 -10.185 1.00 97.12 93 ALA A O 1
ATOM 732 N N . THR A 1 94 ? 4.392 1.848 -9.833 1.00 96.00 94 THR A N 1
ATOM 733 C CA . THR A 1 94 ? 4.668 2.319 -11.196 1.00 96.00 94 THR A CA 1
ATOM 734 C C . THR A 1 94 ? 5.968 1.722 -11.705 1.00 96.00 94 THR A C 1
ATOM 736 O O . THR A 1 94 ? 7.012 1.888 -11.075 1.00 96.00 94 THR A O 1
ATOM 739 N N . THR A 1 95 ? 5.921 1.005 -12.824 1.00 91.75 95 THR A N 1
ATOM 740 C CA . THR A 1 95 ? 7.137 0.531 -13.491 1.00 91.75 95 THR A CA 1
ATOM 741 C C . THR A 1 95 ? 7.705 1.676 -14.325 1.00 91.75 95 THR A C 1
ATOM 743 O O . THR A 1 95 ? 6.999 2.313 -15.112 1.00 91.75 95 THR A O 1
ATOM 746 N N . ILE A 1 96 ? 8.987 1.991 -14.135 1.00 74.81 96 ILE A N 1
ATOM 747 C CA . ILE A 1 96 ? 9.671 2.914 -15.044 1.00 74.81 96 ILE A CA 1
ATOM 748 C C . ILE A 1 96 ? 9.845 2.149 -16.361 1.00 74.81 96 ILE A C 1
ATOM 750 O O . ILE A 1 96 ? 10.359 1.032 -16.350 1.00 74.81 96 ILE A O 1
ATOM 754 N N . LYS A 1 97 ? 9.375 2.708 -17.486 1.00 56.78 97 LYS A N 1
ATOM 755 C CA . LYS A 1 97 ? 9.706 2.165 -18.812 1.00 56.78 97 LYS A CA 1
ATOM 756 C C . LYS A 1 97 ? 11.233 2.145 -18.937 1.00 56.78 97 LYS A C 1
ATOM 758 O O . LYS A 1 97 ? 11.838 3.213 -18.868 1.00 56.78 97 LYS A O 1
ATOM 763 N N . ASN A 1 98 ? 11.813 0.959 -19.109 1.00 45.59 98 ASN A N 1
ATOM 764 C CA . ASN A 1 98 ? 13.114 0.839 -19.765 1.00 45.59 98 ASN A CA 1
ATOM 765 C C . ASN A 1 98 ? 12.947 1.143 -21.254 1.00 45.59 98 ASN A C 1
ATOM 767 O O . ASN A 1 98 ? 11.902 0.730 -21.814 1.00 45.59 98 ASN A O 1
#

Mean predicted aligned error: 3.02 Å

Nearest PDB structures (foldseek):
  2c60-assembly1_A  TM=4.020E-01  e=3.388E-03  Homo sapiens
  4y5o-assembly1_B  TM=3.777E-01  e=2.783E-03  Homo sapiens
  2o2v-assembly1_B  TM=4.294E-01  e=1.257E-02  Homo sapiens
  2npt-assembly1_D  TM=3.698E-01  e=7.944E-03  Homo sapiens
  4dk5-assembly1_A  TM=3.189E-01  e=6.910E-02  Homo sapiens

Radius of gyration: 12.79 Å; Cα contacts (8 Å, |Δi|>4): 160; chains: 1; bounding box: 31×25×34 Å

Foldseek 3Di:
DALVVVVVLCVVCVVVLQQAWEWEWEAEPPDTDIDIDRDPVVVVVVSVVLNVLQWDKFFAWFADPPDIDGDGHSVRVVVDSVVDDTRYTYMYIYHDDD

Sequence (98 aa):
MDATTFKTEIKNLKDFLVGKTITVSLVNGNNITKYDFSTLKGFGKAILAFEGMGANFGFIKVGNSLIEKRTKDIKELNHYINNGVWDSVHFLATTIKN

Solvent-accessible surface area (backbone atoms only — not comparable to full-atom values): 5384 Å² total; per-residue (Å²): 80,52,54,71,62,47,54,52,53,49,61,75,41,43,77,74,53,59,88,23,42,39,35,36,40,38,34,53,79,94,46,76,47,79,46,80,27,76,43,71,68,61,43,51,52,49,52,55,52,40,42,75,64,56,24,31,37,49,52,45,32,41,25,39,101,87,52,76,46,78,25,87,42,69,69,55,42,50,52,48,62,76,72,54,86,67,47,33,40,34,33,38,32,34,34,71,83,127

Secondary structure (DSSP, 8-state):
--HHHHHHHHHHTHHHHTTSEEEEEEEETTEEEEEEESSHHHHHHHHHHHHHTTEEEEEEEEE-SS-EEE-SSHHHHHHHHHTS--SEEEEEEEEPP-